Protein AF-A0A7S3ZD01-F1 (afdb_monomer_lite)

pLDDT: mean 94.27, std 5.78, range [64.19, 98.56]

Organism: NCBI:txid91324

Sequence (136 aa):
EYVTEWGASFELSASDAYFWQAQKTGCPLDEQSYAEETMRFAILPLDNATTEALVDAAETAEELLEGELRVVAPDFQAIEVGVGIILAFDKSVATSSFPFSVKTDGAYGIFTEHLPEEFEFDAHYLIDEGGNDIDP

Secondary structure (DSSP, 8-state):
--S-SEEEEEEE-SEEEEEEEEE-B-SSGGG-B-SSSEEEEEEEE-SSSSHHHHHHHHHHHHHHHHS-PEEE-TTTSPBPTT--EEEE--TTSSEEEEEEEE-SSEEEEEEESS-GGGG-SSS-SEE-TT--B---

Radius of gyration: 14.24 Å; chains: 1; bounding box: 32×26×40 Å

Foldseek 3Di:
DFLFPDKFKFFDAFDQWKKFKFFFDDPPPVPTDQPDQKKKKAKEFFPARDPVRLVVCRVQSRVQQVDDAAEDFAPDDAHDHSHIHMDGYDRVDRMGIHTYGDHHGHMMMMTMSDDRVSRDHPAHRIAGPVRDDTDD

Structure (mmCIF, N/CA/C/O backbone):
data_AF-A0A7S3ZD01-F1
#
_entry.id   AF-A0A7S3ZD01-F1
#
loop_
_atom_site.group_PDB
_atom_site.id
_atom_site.type_symbol
_atom_site.label_atom_id
_atom_site.label_alt_id
_atom_site.label_comp_id
_atom_site.label_asym_id
_atom_site.label_entity_id
_atom_site.label_seq_id
_atom_site.pdbx_PDB_ins_code
_atom_site.Cartn_x
_atom_site.Cartn_y
_atom_site.Cartn_z
_atom_site.occupancy
_atom_site.B_iso_or_equiv
_atom_site.auth_seq_id
_atom_site.auth_comp_id
_atom_site.auth_asym_id
_atom_site.auth_atom_id
_atom_site.pdbx_PDB_model_num
ATOM 1 N N . GLU A 1 1 ? 16.670 5.317 12.802 1.00 64.56 1 GLU A N 1
ATOM 2 C CA . GLU A 1 1 ? 16.423 5.676 11.395 1.00 64.56 1 GLU A CA 1
ATOM 3 C C . GLU A 1 1 ? 15.135 4.969 11.055 1.00 64.56 1 GLU A C 1
ATOM 5 O O . GLU A 1 1 ? 14.994 3.846 11.518 1.00 64.56 1 GLU A O 1
ATOM 10 N N . TYR A 1 2 ? 14.173 5.664 10.462 1.00 81.69 2 TYR A N 1
ATOM 11 C CA . TYR A 1 2 ? 12.877 5.057 10.165 1.00 81.69 2 TYR A CA 1
ATOM 12 C C . TYR A 1 2 ? 13.035 4.154 8.946 1.00 81.69 2 TYR A C 1
ATOM 14 O O . TYR A 1 2 ? 13.778 4.501 8.028 1.00 81.69 2 TYR A O 1
ATOM 22 N N . VAL A 1 3 ? 12.390 2.992 8.969 1.00 92.12 3 VAL A N 1
ATOM 23 C CA . VAL A 1 3 ? 12.278 2.110 7.809 1.00 92.12 3 VAL A CA 1
ATOM 24 C C . VAL A 1 3 ? 11.322 2.709 6.790 1.00 92.12 3 VAL A C 1
ATOM 26 O O . VAL A 1 3 ? 11.516 2.497 5.600 1.00 92.12 3 VAL A O 1
ATOM 29 N N . THR A 1 4 ? 10.302 3.443 7.239 1.00 95.69 4 THR A N 1
ATOM 30 C CA . THR A 1 4 ? 9.323 4.076 6.355 1.00 95.69 4 THR A CA 1
ATOM 31 C C . THR A 1 4 ? 9.685 5.523 6.046 1.00 95.69 4 THR A C 1
ATOM 33 O O . THR A 1 4 ? 10.068 6.299 6.926 1.00 95.69 4 THR A O 1
ATOM 36 N N . GLU A 1 5 ? 9.523 5.906 4.783 1.00 95.94 5 GLU A N 1
ATOM 37 C CA . GLU A 1 5 ? 9.586 7.304 4.346 1.00 95.94 5 GLU A CA 1
ATOM 38 C C . GLU A 1 5 ? 8.189 7.922 4.218 1.00 95.94 5 GLU A C 1
ATOM 40 O O . GLU A 1 5 ? 8.050 9.149 4.220 1.00 95.94 5 GLU A O 1
ATOM 45 N N . TRP A 1 6 ? 7.147 7.086 4.131 1.00 97.44 6 TRP A N 1
ATOM 46 C CA . TRP A 1 6 ? 5.785 7.529 3.872 1.00 97.44 6 TRP A CA 1
ATOM 47 C C . TRP A 1 6 ? 4.735 6.675 4.587 1.00 97.44 6 TRP A C 1
ATOM 49 O O . TRP A 1 6 ? 4.876 5.462 4.767 1.00 97.44 6 TRP A O 1
ATOM 59 N N . GLY A 1 7 ? 3.638 7.334 4.959 1.00 97.38 7 GLY A N 1
ATOM 60 C CA . GLY A 1 7 ? 2.416 6.677 5.388 1.00 97.38 7 GLY A CA 1
ATOM 61 C C . GLY A 1 7 ? 1.198 7.578 5.212 1.00 97.38 7 GLY A C 1
ATOM 62 O O . GLY A 1 7 ? 1.295 8.797 5.375 1.00 97.38 7 GLY A O 1
ATOM 63 N N . ALA A 1 8 ? 0.048 6.975 4.917 1.00 97.94 8 ALA A N 1
ATOM 64 C CA . ALA A 1 8 ? -1.234 7.672 4.838 1.00 97.94 8 ALA A CA 1
ATOM 65 C C . ALA A 1 8 ? -2.404 6.793 5.291 1.00 97.94 8 ALA A C 1
ATOM 67 O O . ALA A 1 8 ? -2.330 5.563 5.279 1.00 97.94 8 ALA A O 1
ATOM 68 N N . SER A 1 9 ? -3.484 7.444 5.719 1.00 98.06 9 SER A N 1
ATOM 69 C CA . SER A 1 9 ? -4.723 6.804 6.154 1.00 98.06 9 SER A CA 1
ATOM 70 C C . SER A 1 9 ? -5.765 6.849 5.044 1.00 98.06 9 SER A C 1
ATOM 72 O O . SER A 1 9 ? -5.995 7.917 4.497 1.00 98.06 9 SER A O 1
ATOM 74 N N . PHE A 1 10 ? -6.444 5.735 4.797 1.00 97.56 10 PHE A N 1
ATOM 75 C CA . PHE A 1 10 ? -7.486 5.589 3.784 1.00 97.56 10 PHE A CA 1
ATOM 76 C C . PHE A 1 10 ? -8.783 5.102 4.424 1.00 97.56 10 PHE A C 1
ATOM 78 O O . PHE A 1 10 ? -8.761 4.175 5.234 1.00 97.56 10 PHE A O 1
ATOM 85 N N . GLU A 1 11 ? -9.920 5.668 4.025 1.00 97.44 11 GLU A N 1
ATOM 86 C CA . GLU A 1 11 ? -11.241 5.107 4.333 1.00 97.44 11 GLU A CA 1
ATOM 87 C C . GLU A 1 11 ? -11.617 4.084 3.253 1.00 97.44 11 GLU A C 1
ATOM 89 O O . GLU A 1 11 ? -11.954 4.445 2.125 1.00 97.44 11 GLU A O 1
ATOM 94 N N . LEU A 1 12 ? -11.559 2.793 3.591 1.00 97.19 12 LEU A N 1
ATOM 95 C CA . LEU A 1 12 ? -11.787 1.695 2.651 1.00 97.19 12 LEU A CA 1
ATOM 96 C C . LEU A 1 12 ? -13.072 0.941 2.991 1.00 97.19 12 LEU A C 1
ATOM 98 O O . LEU A 1 12 ? -13.359 0.636 4.147 1.00 97.19 12 LEU A O 1
ATOM 102 N N . SER A 1 13 ? -13.835 0.581 1.960 1.00 96.50 13 SER A N 1
ATOM 103 C CA . SER A 1 13 ? -14.958 -0.355 2.097 1.00 96.50 13 SER A CA 1
ATOM 104 C C . SER A 1 13 ? -14.466 -1.802 2.028 1.00 96.50 13 SER A C 1
ATOM 106 O O . SER A 1 13 ? -13.445 -2.090 1.400 1.00 96.50 13 SER A O 1
ATOM 108 N N . ALA A 1 14 ? -15.202 -2.734 2.627 1.00 96.50 14 ALA A N 1
ATOM 109 C CA . ALA A 1 14 ? -14.927 -4.155 2.514 1.00 96.50 14 ALA A CA 1
ATOM 110 C C . ALA A 1 14 ? -14.963 -4.586 1.040 1.00 96.50 14 ALA A C 1
ATOM 112 O O . ALA A 1 14 ? -15.980 -4.459 0.357 1.00 96.50 14 ALA A O 1
ATOM 113 N N . SER A 1 15 ? -13.838 -5.099 0.555 1.00 94.62 15 SER A N 1
ATOM 114 C CA . SER A 1 15 ? -13.649 -5.552 -0.819 1.00 94.62 15 SER A CA 1
ATOM 115 C C . SER A 1 15 ? -12.520 -6.571 -0.864 1.00 94.62 15 SER A C 1
ATOM 117 O O . SER A 1 15 ? -11.559 -6.496 -0.096 1.00 94.62 15 SER A O 1
ATOM 119 N N . ASP A 1 16 ? -12.621 -7.525 -1.783 1.00 88.44 16 ASP A N 1
ATOM 120 C CA . ASP A 1 16 ? -11.558 -8.496 -2.024 1.00 88.44 16 ASP A CA 1
ATOM 121 C C . ASP A 1 16 ? -10.520 -8.015 -3.049 1.00 88.44 16 ASP A C 1
ATOM 123 O O . ASP A 1 16 ? -9.525 -8.709 -3.259 1.00 88.44 16 ASP A O 1
ATOM 127 N N . ALA A 1 17 ? -10.736 -6.846 -3.658 1.00 89.69 17 ALA A N 1
ATOM 128 C CA . ALA A 1 17 ? -10.020 -6.400 -4.845 1.00 89.69 17 ALA A CA 1
ATOM 129 C C . ALA A 1 17 ? -9.612 -4.920 -4.761 1.00 89.69 17 ALA A C 1
ATOM 131 O O . ALA A 1 17 ? -10.158 -4.069 -5.460 1.00 89.69 17 ALA A O 1
ATOM 132 N N . TYR A 1 18 ? -8.638 -4.626 -3.903 1.00 96.06 18 TYR A N 1
ATOM 133 C CA . TYR A 1 18 ? -7.804 -3.430 -4.031 1.00 96.06 18 TYR A CA 1
ATOM 134 C C . TYR A 1 18 ? -6.452 -3.810 -4.617 1.00 96.06 18 TYR A C 1
ATOM 136 O O . TYR A 1 18 ? -6.007 -4.951 -4.462 1.00 96.06 18 TYR A O 1
ATOM 144 N N . PHE A 1 19 ? -5.783 -2.856 -5.256 1.00 95.69 19 PHE A N 1
ATOM 145 C CA . PHE A 1 19 ? -4.465 -3.079 -5.833 1.00 95.69 19 PHE A CA 1
ATOM 146 C C . PHE A 1 19 ? -3.522 -1.953 -5.451 1.00 95.69 19 PHE A C 1
ATOM 148 O O . PHE A 1 19 ? -3.794 -0.789 -5.733 1.00 95.69 19 PHE A O 1
ATOM 155 N N . TRP A 1 20 ? -2.389 -2.328 -4.864 1.00 97.19 20 TRP A N 1
ATOM 156 C CA . TRP A 1 20 ? -1.234 -1.450 -4.790 1.00 97.19 20 TRP A CA 1
ATOM 157 C C . TRP A 1 20 ? -0.409 -1.599 -6.069 1.00 97.19 20 TRP A C 1
ATOM 159 O O . TRP A 1 20 ? -0.122 -2.724 -6.491 1.00 97.19 20 TRP A O 1
ATOM 169 N N . GLN A 1 21 ? -0.036 -0.495 -6.701 1.00 95.94 21 GLN A N 1
ATOM 170 C CA . GLN A 1 21 ? 0.694 -0.473 -7.959 1.00 95.94 21 GLN A CA 1
ATOM 171 C C . GLN A 1 21 ? 2.035 0.238 -7.815 1.00 95.94 21 GLN A C 1
ATOM 173 O O . GLN A 1 21 ? 2.187 1.195 -7.065 1.00 95.94 21 GLN A O 1
ATOM 178 N N . ALA A 1 22 ? 3.010 -0.247 -8.574 1.00 96.88 22 ALA A N 1
ATOM 179 C CA . ALA A 1 22 ? 4.253 0.456 -8.834 1.00 96.88 22 ALA A CA 1
ATOM 180 C C . ALA A 1 22 ? 4.492 0.446 -10.341 1.00 96.88 22 ALA A C 1
ATOM 182 O O . ALA A 1 22 ? 4.400 -0.609 -10.976 1.00 96.88 22 ALA A O 1
ATOM 183 N N . GLN A 1 23 ? 4.810 1.596 -10.918 1.00 96.25 23 GLN A N 1
ATOM 184 C CA . GLN A 1 23 ? 5.132 1.760 -12.328 1.00 96.25 23 GLN A CA 1
ATOM 185 C C . GLN A 1 23 ? 6.614 2.086 -12.500 1.00 96.25 23 GLN A C 1
ATOM 187 O O . GLN A 1 23 ? 7.254 2.707 -11.649 1.00 96.25 23 GLN A O 1
ATOM 192 N N . LYS A 1 24 ? 7.170 1.687 -13.643 1.00 96.94 24 LYS A N 1
ATOM 193 C CA . LYS A 1 24 ? 8.433 2.261 -14.093 1.00 96.94 24 LYS A CA 1
ATOM 194 C C . LYS A 1 24 ? 8.213 3.732 -14.424 1.00 96.94 24 LYS A C 1
ATOM 196 O O . LYS A 1 24 ? 7.276 4.070 -15.144 1.00 96.94 24 LYS A O 1
ATOM 201 N N . THR A 1 25 ? 9.112 4.584 -13.963 1.00 93.94 25 THR A N 1
ATOM 202 C CA . THR A 1 25 ? 9.085 6.023 -14.223 1.00 93.94 25 THR A CA 1
ATOM 203 C C . THR A 1 25 ? 10.257 6.417 -15.124 1.00 93.94 25 THR A C 1
ATOM 205 O O . THR A 1 25 ? 11.146 5.613 -15.416 1.00 93.94 25 THR A O 1
ATOM 208 N N . GLY A 1 26 ? 10.228 7.641 -15.657 1.00 90.50 26 GLY A N 1
ATOM 209 C CA . GLY A 1 26 ? 11.240 8.152 -16.587 1.00 90.50 26 GLY A CA 1
ATOM 210 C C . GLY A 1 26 ? 10.716 8.453 -17.994 1.00 90.50 26 GLY A C 1
ATOM 211 O O . GLY A 1 26 ? 9.610 8.074 -18.387 1.00 90.50 26 GLY A O 1
ATOM 212 N N . CYS A 1 27 ? 11.522 9.200 -18.749 1.00 83.81 27 CYS A N 1
ATOM 213 C CA . CYS A 1 27 ? 11.250 9.603 -20.125 1.00 83.81 27 CYS A CA 1
ATOM 214 C C . CYS A 1 27 ? 12.585 9.738 -20.875 1.00 83.81 27 CYS A C 1
ATOM 216 O O . CYS A 1 27 ? 13.475 10.417 -20.351 1.00 83.81 27 CYS A O 1
ATOM 218 N N . PRO A 1 28 ? 12.734 9.171 -22.088 1.00 90.38 28 PRO A N 1
ATOM 219 C CA . PRO A 1 28 ? 11.718 8.509 -22.925 1.00 90.38 28 PRO A CA 1
ATOM 220 C C . PRO A 1 28 ? 11.262 7.121 -22.418 1.00 90.38 28 PRO A C 1
ATOM 222 O O . PRO A 1 28 ? 11.858 6.563 -21.503 1.00 90.38 28 PRO A O 1
ATOM 225 N N . LEU A 1 29 ? 10.173 6.576 -22.991 1.00 85.50 29 LEU A N 1
ATOM 226 C CA . LEU A 1 29 ? 9.537 5.317 -22.541 1.00 85.50 29 LEU A CA 1
ATOM 227 C C . LEU A 1 29 ? 10.497 4.112 -22.521 1.00 85.50 29 LEU A C 1
ATOM 229 O O . LEU A 1 29 ? 10.359 3.223 -21.689 1.00 85.50 29 LEU A O 1
ATOM 233 N N . ASP A 1 30 ? 11.454 4.059 -23.445 1.00 88.12 30 ASP A N 1
ATOM 234 C CA . ASP A 1 30 ? 12.446 2.986 -23.557 1.00 88.12 30 ASP A CA 1
ATOM 235 C C . ASP A 1 30 ? 13.598 3.095 -22.546 1.00 88.12 30 ASP A C 1
ATOM 237 O O . ASP A 1 30 ? 14.391 2.162 -22.422 1.00 88.12 30 ASP A O 1
ATOM 241 N N . GLU A 1 31 ? 13.655 4.189 -21.786 1.00 91.25 31 GLU A N 1
ATOM 242 C CA . GLU A 1 31 ? 14.598 4.407 -20.685 1.00 91.25 31 GLU A CA 1
ATOM 243 C C . GLU A 1 31 ? 13.936 4.261 -19.304 1.00 91.25 31 GLU A C 1
ATOM 245 O O . GLU A 1 31 ? 14.585 4.482 -18.284 1.00 91.25 31 GLU A O 1
ATOM 250 N N . GLN A 1 32 ? 12.658 3.870 -19.250 1.00 94.38 32 GLN A N 1
ATOM 251 C CA . GLN A 1 32 ? 11.934 3.714 -17.992 1.00 94.38 32 GLN A CA 1
ATOM 252 C C . GLN A 1 32 ? 12.471 2.568 -17.130 1.00 94.38 32 GLN A C 1
ATOM 254 O O . GLN A 1 32 ? 12.697 1.444 -17.596 1.00 94.38 32 GLN A O 1
ATOM 259 N N . SER A 1 33 ? 12.570 2.828 -15.831 1.00 95.94 33 SER A N 1
ATOM 260 C CA . SER A 1 33 ? 12.917 1.844 -14.808 1.00 95.94 33 SER A CA 1
ATOM 261 C C . SER A 1 33 ? 12.118 2.097 -13.536 1.00 95.94 33 SER A C 1
ATOM 263 O O . SER A 1 33 ? 11.576 3.179 -13.339 1.00 95.94 33 SER A O 1
ATOM 265 N N . TYR A 1 34 ? 12.037 1.096 -12.663 1.00 94.88 34 TYR A N 1
ATOM 266 C CA . TYR A 1 34 ? 11.598 1.358 -11.296 1.00 94.88 34 TYR A CA 1
ATOM 267 C C . TYR A 1 34 ? 12.675 2.186 -10.582 1.00 94.88 34 TYR A C 1
ATOM 269 O O . TYR A 1 34 ? 13.861 1.978 -10.856 1.00 94.88 34 TYR A O 1
ATOM 277 N N . ALA A 1 35 ? 12.265 3.113 -9.711 1.00 91.56 35 ALA A N 1
ATOM 278 C CA . ALA A 1 35 ? 13.187 3.889 -8.879 1.00 91.56 35 ALA A CA 1
ATOM 279 C C . ALA A 1 35 ? 14.045 2.963 -7.999 1.00 91.56 35 ALA A C 1
ATOM 281 O O . ALA A 1 35 ? 15.264 3.096 -7.974 1.00 91.56 35 ALA A O 1
ATOM 282 N N . GLU A 1 36 ? 13.407 1.953 -7.405 1.00 95.31 36 GLU A N 1
ATOM 283 C CA . GLU A 1 36 ? 14.034 0.835 -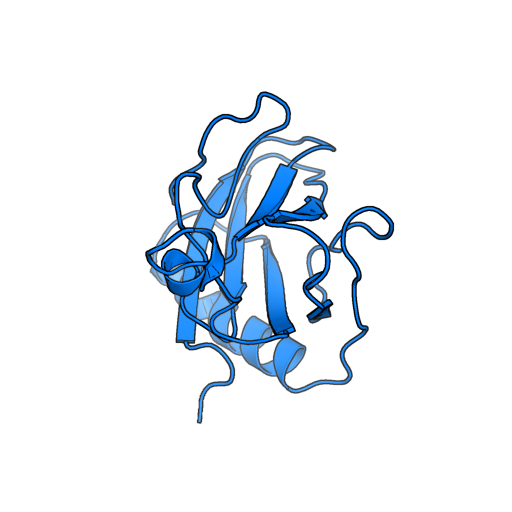6.697 1.00 95.31 36 GLU A CA 1
ATOM 284 C C . GLU A 1 36 ? 13.379 -0.497 -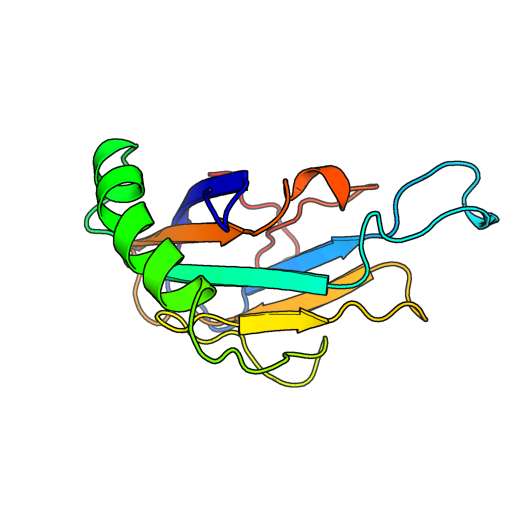7.087 1.00 95.31 36 GLU A C 1
ATOM 286 O O . GLU A 1 36 ? 12.290 -0.517 -7.653 1.00 95.31 36 GLU A O 1
ATOM 291 N N . GLU A 1 37 ? 14.036 -1.633 -6.834 1.00 94.88 37 GLU A N 1
ATOM 292 C CA . GLU A 1 37 ? 13.520 -2.954 -7.255 1.00 94.88 37 GLU A CA 1
ATOM 293 C C . GLU A 1 37 ? 12.513 -3.575 -6.274 1.00 94.88 37 GLU A C 1
ATOM 295 O O . GLU A 1 37 ? 11.793 -4.518 -6.623 1.00 94.88 37 GLU A O 1
ATOM 300 N N . THR A 1 38 ? 12.489 -3.078 -5.041 1.00 96.75 38 THR A N 1
ATOM 301 C CA . THR A 1 38 ? 11.658 -3.589 -3.953 1.00 96.75 38 THR A CA 1
ATOM 302 C C . THR A 1 38 ? 11.169 -2.456 -3.067 1.00 96.75 38 THR A C 1
ATOM 304 O O . THR A 1 38 ? 11.763 -1.387 -3.068 1.00 96.75 38 THR A O 1
ATOM 307 N N . MET A 1 39 ? 10.138 -2.715 -2.266 1.00 97.19 39 MET A N 1
ATOM 308 C CA . MET A 1 39 ? 9.660 -1.780 -1.248 1.00 97.19 39 MET A CA 1
ATOM 309 C C . MET A 1 39 ? 9.119 -2.547 -0.047 1.00 97.19 39 MET A C 1
ATOM 311 O O . MET A 1 39 ? 8.258 -3.420 -0.213 1.00 97.19 39 MET A O 1
ATOM 315 N N . ARG A 1 40 ? 9.589 -2.240 1.166 1.00 98.19 40 ARG A N 1
ATOM 316 C CA . ARG A 1 40 ? 8.909 -2.725 2.375 1.00 98.19 40 ARG A CA 1
ATOM 317 C C . ARG A 1 40 ? 7.551 -2.049 2.514 1.00 98.19 40 ARG A C 1
ATOM 319 O O . ARG A 1 40 ? 7.405 -0.862 2.228 1.00 98.19 40 ARG A O 1
ATOM 326 N N . PHE A 1 41 ? 6.559 -2.824 2.926 1.00 98.38 41 PHE A N 1
ATOM 327 C CA . PHE A 1 41 ? 5.162 -2.418 2.880 1.00 98.38 41 PHE A CA 1
ATOM 328 C C . PHE A 1 41 ? 4.361 -3.049 4.018 1.00 98.38 41 PHE A C 1
ATOM 330 O O . PHE A 1 41 ? 4.526 -4.237 4.311 1.00 98.38 41 PHE A O 1
ATOM 337 N N . ALA A 1 42 ? 3.477 -2.274 4.643 1.00 98.38 42 ALA A N 1
ATOM 338 C CA . ALA A 1 42 ? 2.510 -2.766 5.620 1.00 98.38 42 ALA A CA 1
ATOM 339 C C . ALA A 1 42 ? 1.169 -2.035 5.487 1.00 98.38 42 ALA A C 1
ATOM 341 O O . ALA A 1 42 ? 1.119 -0.848 5.172 1.00 98.38 42 ALA A O 1
ATOM 342 N N . ILE A 1 43 ? 0.084 -2.753 5.789 1.00 98.38 43 ILE A N 1
ATOM 343 C CA . ILE A 1 43 ? -1.264 -2.191 5.955 1.00 98.38 43 ILE A CA 1
ATOM 344 C C . ILE A 1 43 ? -1.721 -2.500 7.374 1.00 98.38 43 ILE A C 1
ATOM 346 O O . ILE A 1 43 ? -1.672 -3.660 7.785 1.00 98.38 43 ILE A O 1
ATOM 350 N N . LEU A 1 44 ? -2.208 -1.504 8.105 1.00 98.44 44 LEU A N 1
ATOM 351 C CA . LEU A 1 44 ? -2.744 -1.656 9.455 1.00 98.44 44 LEU A CA 1
ATOM 352 C C . LEU A 1 44 ? -4.171 -1.105 9.531 1.00 98.44 44 LEU A C 1
ATOM 354 O O . LEU A 1 44 ? -4.434 -0.051 8.960 1.00 98.44 44 LEU A O 1
ATOM 358 N N . PRO A 1 45 ? -5.106 -1.770 10.231 1.00 98.06 45 PRO A N 1
ATOM 359 C CA . PRO A 1 45 ? -6.378 -1.143 10.566 1.00 98.06 45 PRO A CA 1
ATOM 360 C C . PRO A 1 45 ? -6.139 0.021 11.537 1.00 98.06 45 PRO A C 1
ATOM 362 O O . PRO A 1 45 ? -5.287 -0.072 12.420 1.00 98.06 45 PRO A O 1
ATOM 365 N N . LEU A 1 46 ? -6.914 1.092 11.390 1.00 98.19 46 LEU A N 1
ATOM 366 C CA . LEU A 1 46 ? -6.894 2.262 12.264 1.00 98.19 46 LEU A CA 1
ATOM 367 C C . LEU A 1 46 ? -8.246 2.429 12.960 1.00 98.19 46 LEU A C 1
ATOM 369 O O . LEU A 1 46 ? -9.285 2.005 12.454 1.00 98.19 46 LEU A O 1
ATOM 373 N N . ASP A 1 47 ? -8.242 3.127 14.096 1.00 95.06 47 ASP A N 1
ATOM 374 C CA . ASP A 1 47 ? -9.480 3.497 14.789 1.00 95.06 47 ASP A CA 1
ATOM 375 C C . ASP A 1 47 ? -10.316 4.517 13.986 1.00 95.06 47 ASP A C 1
ATOM 377 O O . ASP A 1 47 ? -11.541 4.558 14.111 1.00 95.06 47 ASP A O 1
ATOM 381 N N . ASN A 1 48 ? -9.659 5.373 13.195 1.00 95.75 48 ASN A N 1
ATOM 382 C CA . ASN A 1 48 ? -10.247 6.359 12.280 1.00 95.75 48 ASN A CA 1
ATOM 383 C C . ASN A 1 48 ? -9.170 6.895 11.311 1.00 95.75 48 ASN A C 1
ATOM 385 O O . ASN A 1 48 ? -7.980 6.721 11.564 1.00 95.75 48 ASN A O 1
ATOM 389 N N . ALA A 1 49 ? -9.565 7.577 10.230 1.00 94.81 49 ALA A N 1
ATOM 390 C CA . ALA A 1 49 ? -8.635 8.132 9.239 1.00 94.81 49 ALA A CA 1
ATOM 391 C C . ALA A 1 49 ? -8.034 9.501 9.630 1.00 94.81 49 ALA A C 1
ATOM 393 O O . ALA A 1 49 ? -7.916 10.405 8.805 1.00 94.81 49 ALA A O 1
ATOM 394 N N . THR A 1 50 ? -7.695 9.711 10.907 1.00 96.25 50 THR A N 1
ATOM 395 C CA . THR A 1 50 ? -6.993 10.937 11.328 1.00 96.25 50 THR A CA 1
ATOM 396 C C . THR A 1 50 ? -5.481 10.750 11.306 1.00 96.25 50 THR A C 1
ATOM 398 O O . THR A 1 50 ? -4.960 9.652 11.494 1.00 96.25 50 THR A O 1
ATOM 401 N N . THR A 1 51 ? -4.754 11.863 11.175 1.00 95.00 51 THR A N 1
ATOM 402 C CA . THR A 1 51 ? -3.291 11.874 11.299 1.00 95.00 51 THR A CA 1
ATOM 403 C C . THR A 1 51 ? -2.812 11.356 12.658 1.00 95.00 51 THR A C 1
ATOM 405 O O . THR A 1 51 ? -1.754 10.748 12.721 1.00 95.00 51 THR A O 1
ATOM 408 N N . GLU A 1 52 ? -3.568 11.570 13.740 1.00 97.00 52 GLU A N 1
ATOM 409 C CA . GLU A 1 52 ? -3.211 11.064 15.075 1.00 97.00 52 GLU A CA 1
ATOM 410 C C . GLU A 1 52 ? -3.228 9.531 15.103 1.00 97.00 52 GLU A C 1
ATOM 412 O O . GLU A 1 52 ? -2.223 8.924 15.458 1.00 97.00 52 GLU A O 1
ATOM 417 N N . ALA A 1 53 ? -4.306 8.908 14.613 1.00 97.75 53 ALA A N 1
ATOM 418 C CA . ALA A 1 53 ? -4.401 7.450 14.527 1.00 97.75 53 ALA A CA 1
ATOM 419 C C . ALA A 1 53 ? -3.319 6.842 13.614 1.00 97.75 53 ALA A C 1
ATOM 421 O O . ALA A 1 53 ? -2.775 5.781 13.917 1.00 97.75 53 ALA A O 1
ATOM 422 N N . LEU A 1 54 ? -2.977 7.522 12.514 1.00 98.06 54 LEU A N 1
ATOM 423 C CA . LEU A 1 54 ? -1.888 7.107 11.627 1.00 98.06 54 LEU A CA 1
ATOM 424 C C . LEU A 1 54 ? -0.521 7.163 12.329 1.00 98.06 54 LEU A C 1
ATOM 426 O O . LEU A 1 54 ? 0.268 6.229 12.207 1.00 98.06 54 LEU A O 1
ATOM 430 N N . VAL A 1 55 ? -0.243 8.242 13.069 1.00 96.44 55 VAL A N 1
ATOM 431 C CA . VAL A 1 55 ? 1.009 8.410 13.825 1.00 96.44 55 VAL A CA 1
ATOM 432 C C . VAL A 1 55 ? 1.124 7.367 14.934 1.00 96.44 55 VAL A C 1
ATOM 434 O O . VAL A 1 55 ? 2.197 6.792 15.102 1.00 96.44 55 VAL A O 1
ATOM 437 N N . ASP A 1 56 ? 0.034 7.073 15.643 1.00 96.94 56 ASP A N 1
ATOM 438 C CA . ASP A 1 56 ? 0.011 6.034 16.678 1.00 96.94 56 ASP A CA 1
ATOM 439 C C . ASP A 1 56 ? 0.300 4.639 16.093 1.00 96.94 56 ASP A C 1
ATOM 441 O O . ASP A 1 56 ? 0.994 3.829 16.707 1.00 96.94 56 ASP A O 1
ATOM 445 N N . ALA A 1 57 ? -0.184 4.361 14.878 1.00 98.00 57 ALA A N 1
ATOM 446 C CA . ALA A 1 57 ? 0.076 3.102 14.182 1.00 98.00 57 ALA A CA 1
ATOM 447 C C . ALA A 1 57 ? 1.496 3.001 13.591 1.00 98.00 57 ALA A C 1
ATOM 449 O O . ALA A 1 57 ? 1.968 1.888 13.342 1.00 98.00 57 ALA A O 1
ATOM 450 N N . ALA A 1 58 ? 2.194 4.124 13.390 1.00 97.25 58 ALA A N 1
ATOM 451 C CA . ALA A 1 58 ? 3.502 4.149 12.736 1.00 97.25 58 ALA A CA 1
ATOM 452 C C . ALA A 1 58 ? 4.562 3.337 13.497 1.00 97.25 58 ALA A C 1
ATOM 454 O O . ALA A 1 58 ? 5.327 2.615 12.870 1.00 97.25 58 ALA A O 1
ATOM 455 N N . GLU A 1 59 ? 4.579 3.369 14.836 1.00 96.50 59 GLU A N 1
ATOM 456 C CA . GLU A 1 59 ? 5.529 2.562 15.626 1.00 96.50 59 GLU A CA 1
ATOM 457 C C . GLU A 1 59 ? 5.313 1.056 15.401 1.00 96.50 59 GLU A C 1
ATOM 459 O O . GLU A 1 59 ? 6.269 0.310 15.211 1.00 96.50 59 GLU A O 1
ATOM 464 N N . THR A 1 60 ? 4.054 0.611 15.324 1.00 97.75 60 THR A N 1
ATOM 465 C CA . THR A 1 60 ? 3.736 -0.792 15.006 1.00 97.75 60 THR A CA 1
ATOM 466 C C . THR A 1 60 ? 4.148 -1.148 13.577 1.00 97.75 60 THR A C 1
ATOM 468 O O . THR A 1 60 ? 4.644 -2.248 13.335 1.00 97.75 60 THR A O 1
ATOM 471 N N . ALA A 1 61 ? 3.953 -0.236 12.620 1.00 98.06 61 ALA A N 1
ATOM 472 C CA . ALA A 1 61 ? 4.390 -0.446 11.244 1.00 98.06 61 ALA A CA 1
ATOM 473 C C . ALA A 1 61 ? 5.918 -0.587 11.156 1.00 98.06 61 ALA A C 1
ATOM 475 O O . ALA A 1 61 ? 6.400 -1.516 10.517 1.00 98.06 61 ALA A O 1
ATOM 476 N N . GLU A 1 62 ? 6.674 0.266 11.847 1.00 97.81 62 GLU A N 1
ATOM 477 C CA . GLU A 1 62 ? 8.137 0.189 11.923 1.00 97.81 62 GLU A CA 1
ATOM 478 C C . GLU A 1 62 ? 8.606 -1.159 12.485 1.00 97.81 62 GLU A C 1
ATOM 480 O O . GLU A 1 62 ? 9.399 -1.847 11.845 1.00 97.81 62 GLU A O 1
ATOM 485 N N . GLU A 1 63 ? 8.052 -1.605 13.617 1.00 97.31 63 GLU A N 1
ATOM 486 C CA . GLU A 1 63 ? 8.396 -2.908 14.202 1.00 97.31 63 GLU A CA 1
ATOM 487 C C . GLU A 1 63 ? 8.123 -4.075 13.238 1.00 97.31 63 GLU A C 1
ATOM 489 O O . GLU A 1 63 ? 8.931 -5.003 13.124 1.00 97.31 63 GLU A O 1
ATOM 494 N N . LEU A 1 64 ? 6.997 -4.032 12.514 1.00 97.81 64 LEU A N 1
ATOM 495 C CA . LEU A 1 64 ? 6.673 -5.034 11.499 1.00 97.81 64 LEU A CA 1
ATOM 496 C C . LEU A 1 64 ? 7.668 -5.012 10.337 1.00 97.81 64 LEU A C 1
ATOM 498 O O . LEU A 1 64 ? 8.037 -6.078 9.849 1.00 97.81 64 LEU A O 1
ATOM 502 N N . LEU A 1 65 ? 8.086 -3.824 9.895 1.00 97.75 65 LEU A N 1
ATOM 503 C CA . LEU A 1 65 ? 8.945 -3.625 8.727 1.00 97.75 65 LEU A CA 1
ATOM 504 C C . LEU A 1 65 ? 10.440 -3.793 9.034 1.00 97.75 65 LEU A C 1
ATOM 506 O O . LEU A 1 65 ? 11.224 -4.017 8.113 1.00 97.75 65 LEU A O 1
ATOM 510 N N . GLU A 1 66 ? 10.853 -3.745 10.300 1.00 96.62 66 GLU A N 1
ATOM 511 C CA . GLU A 1 66 ? 12.192 -4.141 10.762 1.00 96.62 66 GLU A CA 1
ATOM 512 C C . GLU A 1 66 ? 12.339 -5.659 10.957 1.00 96.62 66 GLU A C 1
ATOM 514 O O . GLU A 1 66 ? 13.460 -6.177 11.015 1.00 96.62 66 GLU A O 1
ATOM 519 N N . GLY A 1 67 ? 11.215 -6.371 11.073 1.00 93.75 67 GLY A N 1
ATOM 520 C CA . GLY A 1 67 ? 11.158 -7.803 11.342 1.00 93.75 67 GLY A CA 1
ATOM 521 C C . GLY A 1 67 ? 11.571 -8.707 10.174 1.00 93.75 67 GLY A C 1
ATOM 522 O O . GLY A 1 67 ? 12.167 -8.300 9.177 1.00 93.75 67 GLY A O 1
ATOM 523 N N . GLU A 1 68 ? 11.251 -9.997 10.303 1.00 94.81 68 GLU A N 1
ATOM 524 C CA . GLU A 1 68 ? 11.421 -10.959 9.211 1.00 94.81 68 GLU A CA 1
ATOM 525 C C . GLU A 1 68 ? 10.293 -10.785 8.187 1.00 94.81 68 GLU A C 1
ATOM 527 O O . GLU A 1 68 ? 9.129 -11.066 8.475 1.00 94.81 68 GLU A O 1
ATOM 532 N N . LEU A 1 69 ? 10.646 -10.337 6.982 1.00 96.56 69 LEU A N 1
ATOM 533 C CA . LEU A 1 69 ? 9.683 -10.011 5.933 1.00 96.56 69 LEU A CA 1
ATOM 534 C C . LEU A 1 69 ? 9.596 -11.123 4.891 1.00 96.56 69 LEU A C 1
ATOM 536 O O . LEU A 1 69 ? 10.611 -11.584 4.359 1.00 96.56 69 LEU A O 1
ATOM 540 N N . ARG A 1 70 ? 8.369 -11.502 4.521 1.00 93.69 70 ARG A N 1
ATOM 541 C CA . ARG A 1 70 ? 8.154 -12.320 3.321 1.00 93.69 70 ARG A CA 1
ATOM 542 C C . ARG A 1 70 ? 8.215 -11.451 2.069 1.00 93.69 70 ARG A C 1
ATOM 544 O O . ARG A 1 70 ? 7.726 -10.323 2.058 1.00 93.69 70 ARG A O 1
ATOM 551 N N . VAL A 1 71 ? 8.745 -12.019 0.992 1.00 95.00 71 VAL A N 1
ATOM 552 C CA . VAL A 1 71 ? 8.704 -11.397 -0.333 1.00 95.00 71 VAL A CA 1
ATOM 553 C C . VAL A 1 71 ? 7.381 -11.729 -1.018 1.00 95.00 71 VAL A C 1
ATOM 555 O O . VAL A 1 71 ? 6.973 -12.891 -1.066 1.00 95.00 71 VAL A O 1
ATOM 558 N N . VAL A 1 72 ? 6.738 -10.707 -1.569 1.00 94.69 72 VAL A N 1
ATOM 559 C CA . VAL A 1 72 ? 5.497 -10.784 -2.338 1.00 94.69 72 VAL A CA 1
ATOM 560 C C . VAL A 1 72 ? 5.809 -10.399 -3.770 1.00 94.69 72 VAL A C 1
ATOM 562 O O . VAL A 1 72 ? 6.335 -9.321 -4.030 1.00 94.69 72 VAL A O 1
ATOM 565 N N . ALA A 1 73 ? 5.506 -11.301 -4.697 1.00 92.25 73 ALA A N 1
ATOM 566 C CA . ALA A 1 73 ? 5.582 -11.031 -6.125 1.00 92.25 73 ALA A CA 1
ATOM 567 C C . ALA A 1 73 ? 4.225 -10.513 -6.635 1.00 92.25 73 ALA A C 1
ATOM 569 O O . ALA A 1 73 ? 3.191 -10.897 -6.069 1.00 92.25 73 ALA A O 1
ATOM 570 N N . PRO A 1 74 ? 4.209 -9.700 -7.705 1.00 85.50 74 PRO A N 1
ATOM 571 C CA . PRO A 1 74 ? 2.973 -9.269 -8.342 1.00 85.50 74 PRO A CA 1
ATOM 572 C C . PRO A 1 74 ? 2.153 -10.480 -8.810 1.00 85.50 74 PRO A C 1
ATOM 574 O O . PRO A 1 74 ? 2.705 -11.513 -9.190 1.00 85.50 74 PRO A O 1
ATOM 577 N N . ASP A 1 75 ? 0.829 -10.357 -8.737 1.00 69.69 75 ASP A N 1
ATOM 578 C CA . ASP A 1 75 ? -0.172 -11.280 -9.302 1.00 69.69 75 ASP A CA 1
ATOM 579 C C . ASP A 1 75 ? -0.300 -12.712 -8.724 1.00 69.69 75 ASP A C 1
ATOM 581 O O . ASP A 1 75 ? -1.030 -13.529 -9.292 1.00 69.69 75 ASP A O 1
ATOM 585 N N . PHE A 1 76 ? 0.315 -13.048 -7.576 1.00 64.19 76 PHE A N 1
ATOM 586 C CA . PHE A 1 76 ? 0.215 -14.421 -7.023 1.00 64.19 76 PHE A CA 1
ATOM 587 C C . PHE A 1 76 ? -0.022 -14.558 -5.516 1.00 64.19 76 PHE A C 1
ATOM 589 O O . PHE A 1 76 ? -0.446 -15.627 -5.068 1.00 64.19 76 PHE A O 1
ATOM 596 N N . GLN A 1 77 ? 0.230 -13.524 -4.715 1.00 69.88 77 GLN A N 1
ATOM 597 C CA . GLN A 1 77 ? -0.036 -13.555 -3.277 1.00 69.88 77 GLN A CA 1
ATOM 598 C C . GLN A 1 77 ? -0.636 -12.227 -2.849 1.00 69.88 77 GLN A C 1
ATOM 600 O O . GLN A 1 77 ? -0.022 -11.184 -3.055 1.00 69.88 77 GLN A O 1
ATOM 605 N N . ALA A 1 78 ? -1.819 -12.279 -2.240 1.00 81.06 78 ALA A N 1
ATOM 606 C CA . ALA A 1 78 ? -2.423 -11.080 -1.692 1.00 81.06 78 ALA A CA 1
ATOM 607 C C . ALA A 1 78 ? -1.539 -10.509 -0.573 1.00 81.06 78 ALA A C 1
ATOM 609 O O . ALA A 1 78 ? -0.918 -11.261 0.195 1.00 81.06 78 ALA A O 1
ATOM 610 N N . ILE A 1 79 ? -1.476 -9.185 -0.478 1.00 93.62 79 ILE A N 1
ATOM 611 C CA . ILE A 1 79 ? -0.941 -8.523 0.710 1.00 93.62 79 ILE A CA 1
ATOM 612 C C . ILE A 1 79 ? -1.873 -8.858 1.878 1.00 93.62 79 ILE A C 1
ATOM 614 O O . ILE A 1 79 ? -3.098 -8.867 1.737 1.00 93.62 79 ILE A O 1
ATOM 618 N N . GLU A 1 80 ? -1.284 -9.169 3.028 1.00 92.50 80 GLU A N 1
ATOM 619 C CA . GLU A 1 80 ? -2.026 -9.469 4.249 1.00 92.50 80 GLU A CA 1
ATOM 620 C C . GLU A 1 80 ? -1.978 -8.252 5.172 1.00 92.50 80 GLU A C 1
ATOM 622 O O . GLU A 1 80 ? -0.900 -7.757 5.499 1.00 92.50 80 GLU A O 1
ATOM 627 N N . VAL A 1 81 ? -3.149 -7.771 5.594 1.00 95.69 81 VAL A N 1
ATOM 628 C CA . VAL A 1 81 ? -3.262 -6.694 6.587 1.00 95.69 81 VAL A CA 1
ATOM 629 C C . VAL A 1 81 ? -2.673 -7.167 7.920 1.00 95.69 81 VAL A C 1
ATOM 631 O O . VAL A 1 81 ? -2.941 -8.285 8.358 1.00 95.69 81 VAL A O 1
ATOM 634 N N . GLY A 1 82 ? -1.897 -6.310 8.583 1.00 96.62 82 GLY A N 1
ATOM 635 C CA . GLY A 1 82 ? -1.234 -6.611 9.853 1.00 96.62 82 GLY A CA 1
ATOM 636 C C . GLY A 1 82 ? 0.139 -7.267 9.718 1.00 96.62 82 GLY A C 1
ATOM 637 O O . GLY A 1 82 ? 0.709 -7.667 10.731 1.00 96.62 82 GLY A O 1
ATOM 638 N N . VAL A 1 83 ? 0.666 -7.410 8.499 1.00 96.19 83 VAL A N 1
ATOM 639 C CA . VAL A 1 83 ? 1.929 -8.110 8.233 1.00 96.19 83 VAL A CA 1
ATOM 640 C C . VAL A 1 83 ? 2.884 -7.201 7.463 1.00 96.19 83 VAL A C 1
ATOM 642 O O . VAL A 1 83 ? 2.517 -6.648 6.429 1.00 96.19 83 VAL A O 1
ATOM 645 N N . GLY A 1 84 ? 4.125 -7.087 7.946 1.00 97.50 84 GLY A N 1
ATOM 646 C CA . GLY A 1 84 ? 5.218 -6.460 7.205 1.00 97.50 84 GLY A CA 1
ATOM 647 C C . GLY A 1 84 ? 5.714 -7.371 6.082 1.00 97.50 84 GLY A C 1
ATOM 648 O O . GLY A 1 84 ? 5.958 -8.564 6.287 1.00 97.50 84 GLY A O 1
ATOM 649 N N . ILE A 1 85 ? 5.863 -6.821 4.881 1.00 97.50 85 ILE A N 1
ATOM 650 C CA . ILE A 1 85 ? 6.279 -7.565 3.688 1.00 97.50 85 ILE A CA 1
ATOM 651 C C . ILE A 1 85 ? 7.278 -6.772 2.843 1.00 97.50 85 ILE A C 1
ATOM 653 O O . ILE A 1 85 ? 7.450 -5.573 3.035 1.00 97.50 85 ILE A O 1
ATOM 657 N N . ILE A 1 86 ? 7.904 -7.443 1.875 1.00 97.56 86 ILE A N 1
ATOM 658 C CA . ILE A 1 86 ? 8.644 -6.811 0.777 1.00 97.56 86 ILE A CA 1
ATOM 659 C C . ILE A 1 86 ? 7.854 -7.024 -0.511 1.00 97.56 86 ILE A C 1
ATOM 661 O O . ILE A 1 86 ? 7.673 -8.165 -0.939 1.00 97.56 86 ILE A O 1
ATOM 665 N N . LEU A 1 87 ? 7.422 -5.945 -1.154 1.00 97.50 87 LEU A N 1
ATOM 666 C CA . LEU A 1 87 ? 6.937 -5.975 -2.529 1.00 97.50 87 LEU A CA 1
ATOM 667 C C . LEU A 1 87 ? 8.147 -6.085 -3.456 1.00 97.50 87 LEU A C 1
ATOM 669 O O . LEU A 1 87 ? 9.031 -5.236 -3.411 1.00 97.50 87 LEU A O 1
ATOM 673 N N . ALA A 1 88 ? 8.215 -7.135 -4.272 1.00 96.62 88 ALA A N 1
ATOM 674 C CA . ALA A 1 88 ? 9.257 -7.298 -5.281 1.00 96.62 88 ALA A CA 1
ATOM 675 C C . ALA A 1 88 ? 8.691 -6.971 -6.660 1.00 96.62 88 ALA A C 1
ATOM 677 O O . ALA A 1 88 ? 7.851 -7.714 -7.168 1.00 96.62 88 ALA A O 1
ATOM 678 N N . PHE A 1 89 ? 9.140 -5.874 -7.269 1.00 96.38 89 PHE A N 1
ATOM 679 C CA . PHE A 1 89 ? 8.600 -5.431 -8.551 1.00 96.38 89 PHE A CA 1
ATOM 680 C C . PHE A 1 89 ? 9.057 -6.330 -9.704 1.00 96.38 89 PHE A C 1
ATOM 682 O O . PHE A 1 89 ? 10.210 -6.765 -9.786 1.00 96.38 89 PHE A O 1
ATOM 689 N N . ASP A 1 90 ? 8.151 -6.586 -10.646 1.00 95.12 90 ASP A N 1
ATOM 690 C CA . ASP A 1 90 ? 8.462 -7.295 -11.878 1.00 95.12 90 ASP A CA 1
ATOM 691 C C . ASP A 1 90 ? 9.039 -6.324 -12.917 1.00 95.12 90 ASP A C 1
ATOM 693 O O . ASP A 1 90 ? 8.349 -5.566 -13.603 1.00 95.12 90 ASP A O 1
ATOM 697 N N . LYS A 1 91 ? 10.363 -6.389 -13.060 1.00 93.81 91 LYS A N 1
ATOM 698 C CA . LYS A 1 91 ? 11.143 -5.587 -14.012 1.00 93.81 91 LYS A CA 1
ATOM 699 C C . LYS A 1 91 ? 10.839 -5.910 -15.477 1.00 93.81 91 LYS A C 1
ATOM 701 O O . LYS A 1 91 ? 11.258 -5.150 -16.354 1.00 93.81 91 LYS A O 1
ATOM 706 N N . SER A 1 92 ? 10.143 -7.007 -15.770 1.00 93.50 92 SER A N 1
ATOM 707 C CA . SER A 1 92 ? 9.754 -7.379 -17.133 1.00 93.50 92 SER A CA 1
ATOM 708 C C . SER A 1 92 ? 8.504 -6.643 -17.630 1.00 93.50 92 SER A C 1
ATOM 710 O O . SER A 1 92 ? 8.318 -6.530 -18.842 1.00 93.50 92 SER A O 1
ATOM 712 N N . VAL A 1 93 ? 7.707 -6.069 -16.724 1.00 93.50 93 VAL A N 1
ATOM 713 C CA . VAL A 1 93 ? 6.484 -5.313 -17.034 1.00 93.50 93 VAL A CA 1
ATOM 714 C C . VAL A 1 93 ? 6.642 -3.828 -16.699 1.00 93.50 93 VAL A C 1
ATOM 716 O O . VAL A 1 93 ? 7.577 -3.427 -16.005 1.00 93.50 93 VAL A O 1
ATOM 719 N N . ALA A 1 94 ? 5.763 -2.989 -17.253 1.00 94.56 94 ALA A N 1
ATOM 720 C CA . ALA A 1 94 ? 5.746 -1.550 -16.973 1.00 94.56 94 ALA A CA 1
ATOM 721 C C . ALA A 1 94 ? 5.122 -1.221 -15.608 1.00 94.56 94 ALA A C 1
ATOM 723 O O . ALA A 1 94 ? 5.497 -0.227 -14.997 1.00 94.56 94 ALA A O 1
ATOM 724 N N . THR A 1 95 ? 4.210 -2.072 -15.133 1.00 95.25 95 THR A N 1
ATOM 725 C CA . THR A 1 95 ? 3.486 -1.897 -13.874 1.00 95.25 95 THR A CA 1
ATOM 726 C C . THR A 1 95 ? 3.420 -3.227 -13.142 1.00 95.25 95 THR A C 1
ATOM 728 O O . THR A 1 95 ? 2.988 -4.224 -13.718 1.00 95.25 95 THR A O 1
ATOM 731 N N . SER A 1 96 ? 3.842 -3.236 -11.882 1.00 96.00 96 SER A N 1
ATOM 732 C CA . SER A 1 96 ? 3.633 -4.342 -10.948 1.00 96.00 96 SER A CA 1
ATOM 733 C C . SER A 1 96 ? 2.381 -4.062 -10.133 1.00 96.00 96 SER A C 1
ATOM 735 O O . SER A 1 96 ? 2.242 -2.962 -9.603 1.00 96.00 96 SER A O 1
ATOM 737 N N . SER A 1 97 ? 1.491 -5.047 -10.017 1.00 95.25 97 SER A N 1
ATOM 738 C CA . SER A 1 97 ? 0.253 -4.923 -9.251 1.00 95.25 97 SER A CA 1
ATOM 739 C C . SER A 1 97 ? 0.197 -5.957 -8.130 1.00 95.25 97 SER A C 1
ATOM 741 O O . SER A 1 97 ? 0.495 -7.137 -8.323 1.00 95.25 97 SER A O 1
ATOM 743 N N . PHE A 1 98 ? -0.166 -5.498 -6.937 1.00 96.12 98 PHE A N 1
ATOM 744 C CA . PHE A 1 98 ? -0.211 -6.301 -5.726 1.00 96.12 98 PHE A CA 1
ATOM 745 C C . PHE A 1 98 ? -1.627 -6.258 -5.150 1.00 96.12 98 PHE A C 1
ATOM 747 O O . PHE A 1 98 ? -2.021 -5.246 -4.563 1.00 96.12 98 PHE A O 1
ATOM 754 N N . PRO A 1 99 ? -2.417 -7.330 -5.330 1.00 95.19 99 PRO A N 1
ATOM 755 C CA . PRO A 1 99 ? -3.785 -7.355 -4.846 1.00 95.19 99 PRO A CA 1
ATOM 756 C C . PRO A 1 99 ? -3.826 -7.457 -3.322 1.00 95.19 99 PRO A C 1
ATOM 758 O O . PRO A 1 99 ? -2.991 -8.122 -2.703 1.00 95.19 99 PRO A O 1
ATOM 761 N N . PHE A 1 100 ? -4.845 -6.869 -2.711 1.00 95.44 100 PHE A N 1
ATOM 762 C CA . PHE A 1 100 ? -5.157 -7.071 -1.304 1.00 95.44 100 PHE A CA 1
ATOM 763 C C . PHE A 1 100 ? -6.652 -6.958 -1.040 1.00 95.44 100 PHE A C 1
ATOM 765 O O . PHE A 1 100 ? -7.417 -6.410 -1.833 1.00 95.44 100 PHE A O 1
ATOM 772 N N . SER A 1 101 ? -7.068 -7.519 0.090 1.00 94.94 101 SER A N 1
ATOM 773 C CA . SER A 1 101 ? -8.466 -7.543 0.497 1.00 94.94 101 SER A CA 1
ATOM 774 C C . SER A 1 101 ? -8.635 -6.869 1.847 1.00 94.94 101 SER A C 1
A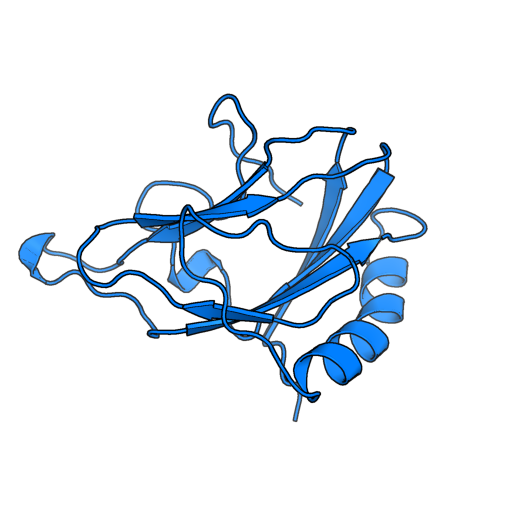TOM 776 O O . SER A 1 101 ? -7.877 -7.119 2.784 1.00 94.94 101 SER A O 1
ATOM 778 N N . VAL A 1 102 ? -9.705 -6.100 1.970 1.00 94.50 102 VAL A N 1
ATOM 779 C CA . VAL A 1 102 ? -10.175 -5.499 3.211 1.00 94.50 102 VAL A CA 1
ATOM 780 C C . VAL A 1 102 ? -11.476 -6.193 3.598 1.00 94.50 102 VAL A C 1
ATOM 782 O O . VAL A 1 102 ? -12.418 -6.251 2.814 1.00 94.50 102 VAL A O 1
ATOM 785 N N . LYS A 1 103 ? -11.543 -6.764 4.803 1.00 95.06 103 LYS A N 1
ATOM 786 C CA . LYS A 1 103 ? -12.698 -7.587 5.220 1.00 95.06 103 LYS A CA 1
ATOM 787 C C . LYS A 1 103 ? -13.816 -6.795 5.890 1.00 95.06 103 LYS A C 1
ATOM 789 O O . LYS A 1 103 ? -14.932 -7.301 5.990 1.00 95.06 103 LYS A O 1
ATOM 794 N N . THR A 1 104 ? -13.523 -5.586 6.350 1.00 95.75 104 THR A N 1
ATOM 795 C CA . THR A 1 104 ? -14.465 -4.712 7.052 1.00 95.75 104 THR A CA 1
ATOM 796 C C . THR A 1 104 ? -14.261 -3.275 6.613 1.00 95.75 104 THR A C 1
ATOM 798 O O . THR A 1 104 ? -13.117 -2.840 6.501 1.00 95.75 104 THR A O 1
ATOM 801 N N . ASP A 1 105 ? -15.354 -2.543 6.420 1.00 97.75 105 ASP A N 1
ATOM 802 C CA . ASP A 1 105 ? -15.310 -1.098 6.201 1.00 97.75 105 ASP A CA 1
ATOM 803 C C . ASP A 1 105 ? -14.556 -0.414 7.351 1.00 97.75 105 ASP A C 1
ATOM 805 O O . ASP A 1 105 ? -14.737 -0.785 8.517 1.00 97.75 105 ASP A O 1
ATOM 809 N N . GLY A 1 106 ? -13.736 0.585 7.035 1.00 97.62 106 GLY A N 1
ATOM 810 C CA . GLY A 1 106 ? -13.073 1.416 8.034 1.00 97.62 106 GLY A CA 1
ATOM 811 C C . GLY A 1 106 ? -11.786 2.061 7.540 1.00 97.62 106 GLY A C 1
ATOM 812 O O . GLY A 1 106 ? -11.440 1.988 6.360 1.00 97.62 106 GLY A O 1
ATOM 813 N N . ALA A 1 107 ? -11.070 2.660 8.486 1.00 98.31 107 ALA A N 1
ATOM 814 C CA . ALA A 1 107 ? -9.808 3.325 8.231 1.00 98.31 107 ALA A CA 1
ATOM 815 C C . ALA A 1 107 ? -8.637 2.332 8.229 1.00 98.31 107 ALA A C 1
ATOM 817 O O . ALA A 1 107 ? -8.533 1.474 9.108 1.00 98.31 107 ALA A O 1
ATOM 818 N N . TYR A 1 108 ? -7.732 2.483 7.267 1.00 98.56 108 TYR A N 1
ATOM 819 C CA . TYR A 1 108 ? -6.513 1.687 7.141 1.00 98.56 108 TYR A CA 1
ATOM 820 C C . TYR A 1 108 ? -5.313 2.595 6.892 1.00 98.56 108 TYR A C 1
ATOM 822 O O . TYR A 1 108 ? -5.367 3.477 6.043 1.00 98.56 108 TYR A O 1
ATOM 830 N N . GLY A 1 109 ? -4.229 2.376 7.626 1.00 98.38 109 GLY A N 1
ATOM 831 C CA . GLY A 1 109 ? -2.943 3.020 7.409 1.00 98.38 109 GLY A CA 1
ATOM 832 C C . GLY A 1 109 ? -2.098 2.158 6.489 1.00 98.38 109 GLY A C 1
ATOM 833 O O . GLY A 1 109 ? -1.925 0.969 6.759 1.00 98.38 109 GLY A O 1
ATOM 834 N N . ILE A 1 110 ? -1.578 2.744 5.420 1.00 98.50 110 ILE A N 1
ATOM 835 C CA . ILE A 1 110 ? -0.583 2.112 4.555 1.00 98.50 110 ILE A CA 1
ATOM 836 C C . ILE A 1 110 ? 0.755 2.793 4.814 1.00 98.50 110 ILE A C 1
ATOM 838 O O . ILE A 1 110 ? 0.810 4.018 4.877 1.00 98.50 110 ILE A O 1
ATOM 842 N N . PHE A 1 111 ? 1.811 1.996 4.969 1.00 98.56 111 PHE A N 1
ATOM 843 C CA . PHE A 1 111 ? 3.162 2.454 5.287 1.00 98.56 111 PHE A CA 1
ATOM 844 C C . PHE A 1 111 ? 4.170 1.829 4.330 1.00 98.56 111 PHE A C 1
ATOM 846 O O . PHE A 1 111 ? 4.125 0.615 4.093 1.00 98.56 111 PHE A O 1
ATOM 853 N N . THR A 1 112 ? 5.081 2.644 3.800 1.00 98.44 112 THR A N 1
ATOM 854 C CA . THR A 1 112 ? 6.009 2.237 2.741 1.00 98.44 112 THR A CA 1
ATOM 855 C C . THR A 1 112 ? 7.436 2.705 3.003 1.00 98.44 112 THR A C 1
ATOM 857 O O . THR A 1 112 ? 7.670 3.775 3.565 1.00 98.44 112 THR A O 1
ATOM 860 N N . GLU A 1 113 ? 8.403 1.882 2.588 1.00 97.75 113 GLU A N 1
ATOM 861 C CA . GLU A 1 113 ? 9.837 2.208 2.657 1.00 97.75 113 GLU A CA 1
ATOM 862 C C . GLU A 1 113 ? 10.191 3.452 1.845 1.00 97.75 113 GLU A C 1
ATOM 864 O O . GLU A 1 113 ? 11.005 4.249 2.283 1.00 97.75 113 GLU A O 1
ATOM 869 N N . HIS A 1 114 ? 9.539 3.629 0.697 1.00 96.50 114 HIS A N 1
ATOM 870 C CA . HIS A 1 114 ? 9.772 4.722 -0.243 1.00 96.50 114 HIS A CA 1
ATOM 871 C C . HIS A 1 114 ? 8.503 5.551 -0.436 1.00 96.50 114 HIS A C 1
ATOM 873 O O . HIS A 1 114 ? 7.403 5.083 -0.119 1.00 96.50 114 HIS A O 1
ATOM 879 N N . LEU A 1 115 ? 8.635 6.756 -0.995 1.00 96.44 115 LEU A N 1
ATOM 880 C CA . LEU A 1 115 ? 7.479 7.561 -1.388 1.00 96.44 115 LEU A CA 1
ATOM 881 C C . LEU A 1 115 ? 6.762 6.890 -2.575 1.00 96.44 115 LEU A C 1
ATOM 883 O O . LEU A 1 115 ? 7.386 6.683 -3.619 1.00 96.44 115 LEU A O 1
ATOM 887 N N . PRO A 1 116 ? 5.461 6.566 -2.469 1.00 96.31 116 PRO A N 1
ATOM 888 C CA . PRO A 1 116 ? 4.726 5.905 -3.548 1.00 96.31 116 PRO A CA 1
ATOM 889 C C . PRO A 1 116 ? 4.765 6.663 -4.883 1.00 96.31 116 PRO A C 1
ATOM 891 O O . PRO A 1 116 ? 4.825 6.042 -5.944 1.00 96.31 116 PRO A O 1
ATOM 894 N N . GLU A 1 117 ? 4.813 7.996 -4.837 1.00 94.06 117 GLU A N 1
ATOM 895 C CA . GLU A 1 117 ? 4.870 8.867 -6.013 1.00 94.06 117 GLU A CA 1
ATOM 896 C C . GLU A 1 117 ? 6.148 8.677 -6.855 1.00 94.06 117 GLU A C 1
ATOM 898 O O . GLU A 1 117 ? 6.172 9.024 -8.036 1.00 94.06 117 GLU A O 1
ATOM 903 N N . GLU A 1 118 ? 7.213 8.084 -6.302 1.00 94.88 118 GLU A N 1
ATOM 904 C CA . GLU A 1 118 ? 8.421 7.718 -7.064 1.00 94.88 118 GLU A CA 1
ATOM 905 C C . GLU A 1 118 ? 8.158 6.608 -8.097 1.00 94.88 118 GLU A C 1
ATOM 907 O O . GLU A 1 118 ? 8.941 6.411 -9.036 1.00 94.88 118 GLU A O 1
ATOM 912 N N . PHE A 1 119 ? 7.033 5.908 -7.938 1.00 96.25 119 PHE A N 1
ATOM 913 C CA . PHE A 1 119 ? 6.585 4.794 -8.761 1.00 96.25 119 PHE A CA 1
ATOM 914 C C . PHE A 1 119 ? 5.313 5.122 -9.553 1.00 96.25 119 PHE A C 1
ATOM 916 O O . PHE A 1 119 ? 4.661 4.208 -10.052 1.00 96.25 119 PHE A O 1
ATOM 923 N N . GLU A 1 120 ? 4.960 6.400 -9.707 1.00 93.88 120 GLU A N 1
ATOM 924 C CA . GLU A 1 120 ? 3.830 6.834 -10.531 1.00 93.88 120 GLU A CA 1
ATOM 925 C C . GLU A 1 120 ? 4.308 7.420 -11.862 1.00 93.88 120 GLU A C 1
ATO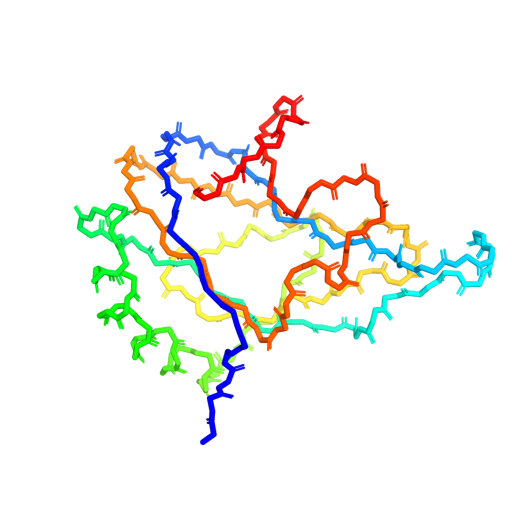M 927 O O . GLU A 1 120 ? 5.101 8.363 -11.919 1.00 93.88 120 GLU A O 1
ATOM 932 N N . PHE A 1 121 ? 3.814 6.862 -12.966 1.00 93.50 121 PHE A N 1
ATOM 933 C CA . PHE A 1 121 ? 4.019 7.408 -14.304 1.00 93.50 121 PHE A CA 1
ATOM 934 C C . PHE A 1 121 ? 2.738 8.043 -14.848 1.00 93.50 121 PHE A C 1
ATOM 936 O O . PHE A 1 121 ? 2.753 9.204 -15.260 1.00 93.50 121 PHE A O 1
ATOM 9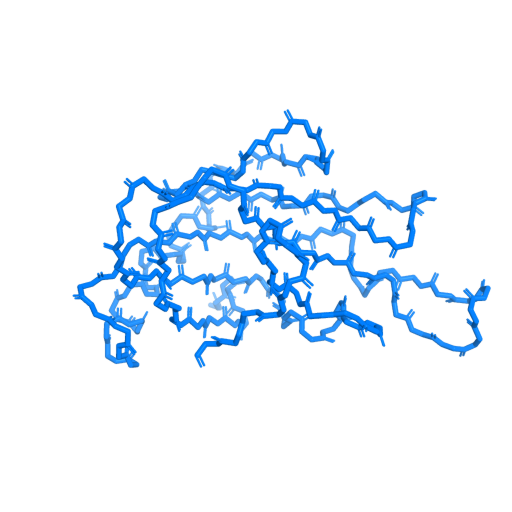43 N N . ASP A 1 122 ? 1.642 7.287 -14.863 1.00 90.81 122 ASP A N 1
ATOM 944 C CA . ASP A 1 122 ? 0.344 7.724 -15.387 1.00 90.81 122 ASP A CA 1
ATOM 945 C C . ASP A 1 122 ? -0.875 7.175 -14.625 1.00 90.81 122 ASP A C 1
ATOM 947 O O . ASP A 1 122 ? -2.002 7.517 -14.988 1.00 90.81 122 ASP A O 1
ATOM 951 N N . ALA A 1 123 ? -0.664 6.375 -13.576 1.00 87.81 123 ALA A N 1
ATOM 952 C CA . ALA A 1 123 ? -1.704 5.838 -12.701 1.00 87.81 123 ALA A CA 1
ATOM 953 C C . ALA A 1 123 ? -1.326 6.012 -11.224 1.00 87.81 123 ALA A C 1
ATOM 955 O O . ALA A 1 123 ? -0.138 6.042 -10.893 1.00 87.81 123 ALA A O 1
ATOM 956 N N . HIS A 1 124 ? -2.340 6.109 -10.357 1.00 93.69 124 HIS A N 1
ATOM 957 C CA . HIS A 1 124 ? -2.137 6.230 -8.918 1.00 93.69 124 HIS A CA 1
ATOM 958 C C . HIS A 1 124 ? -1.661 4.911 -8.291 1.00 93.69 124 HIS A C 1
ATOM 960 O O . HIS A 1 124 ? -1.997 3.821 -8.766 1.00 93.69 124 HIS A O 1
ATOM 966 N N . TYR A 1 125 ? -0.905 4.992 -7.196 1.00 96.00 125 TYR A N 1
ATOM 967 C CA . TYR A 1 125 ? -0.381 3.813 -6.499 1.00 96.00 125 TYR A CA 1
ATOM 968 C C . TYR A 1 125 ? -1.463 2.941 -5.842 1.00 96.00 125 TYR A C 1
ATOM 970 O O . TYR A 1 125 ? -1.217 1.756 -5.616 1.00 96.00 125 TYR A O 1
ATOM 978 N N . LEU A 1 126 ? -2.652 3.472 -5.533 1.00 97.44 126 LEU A N 1
ATOM 979 C CA . LEU A 1 126 ? -3.757 2.705 -4.953 1.00 97.44 126 LEU A CA 1
ATOM 980 C C . LEU A 1 126 ? -5.024 2.836 -5.797 1.00 97.44 126 LEU A C 1
ATOM 982 O O . LEU A 1 126 ? -5.538 3.935 -6.000 1.00 97.44 126 LEU A O 1
ATOM 986 N N . ILE A 1 127 ? -5.561 1.692 -6.224 1.00 95.94 127 ILE A N 1
ATOM 987 C CA . ILE A 1 127 ? -6.799 1.621 -7.006 1.00 95.94 127 ILE A CA 1
ATOM 988 C C . ILE A 1 127 ? -7.776 0.566 -6.471 1.00 95.94 127 ILE A C 1
ATOM 990 O O . ILE A 1 127 ? -7.381 -0.422 -5.837 1.00 95.94 127 ILE A O 1
ATOM 994 N N . ASP A 1 128 ? -9.063 0.754 -6.768 1.00 95.31 128 ASP A N 1
ATOM 995 C CA . ASP A 1 128 ? -10.116 -0.246 -6.550 1.00 95.31 128 ASP A CA 1
ATOM 996 C C . ASP A 1 128 ? -10.227 -1.276 -7.698 1.00 95.31 128 ASP A C 1
ATOM 998 O O . ASP A 1 128 ? -9.514 -1.223 -8.702 1.00 95.31 128 ASP A O 1
ATOM 1002 N N . GLU A 1 129 ? -11.165 -2.223 -7.573 1.00 90.88 129 GLU A N 1
ATOM 1003 C CA . GLU A 1 129 ? -11.468 -3.241 -8.597 1.00 90.88 129 GLU A CA 1
ATOM 1004 C C . GLU A 1 129 ? -11.879 -2.643 -9.952 1.00 90.88 129 GLU A C 1
ATOM 1006 O O . GLU A 1 129 ? -11.682 -3.258 -11.002 1.00 90.88 129 GLU A O 1
ATOM 1011 N N . GLY A 1 130 ? -12.466 -1.446 -9.939 1.00 92.06 130 GLY A N 1
ATOM 1012 C CA . GLY A 1 130 ? -12.861 -0.710 -11.133 1.00 92.06 130 GLY A CA 1
ATOM 1013 C C . GLY A 1 130 ? -11.710 0.040 -11.802 1.00 92.06 130 GLY A C 1
ATOM 1014 O O . GLY A 1 130 ? -11.913 0.570 -12.896 1.00 92.06 130 GLY A O 1
ATOM 1015 N N . GLY A 1 131 ? -10.528 0.075 -11.179 1.00 91.88 131 GLY A N 1
ATOM 1016 C CA . GLY A 1 131 ? -9.391 0.874 -11.619 1.00 91.88 131 GLY A CA 1
ATOM 1017 C C . GLY A 1 131 ? -9.533 2.361 -11.303 1.00 91.88 131 GLY A C 1
ATOM 1018 O O . GLY A 1 131 ? -8.922 3.173 -11.992 1.00 91.88 131 GLY A O 1
ATOM 1019 N N . ASN A 1 132 ? -10.368 2.726 -10.326 1.00 94.75 132 ASN A N 1
ATOM 1020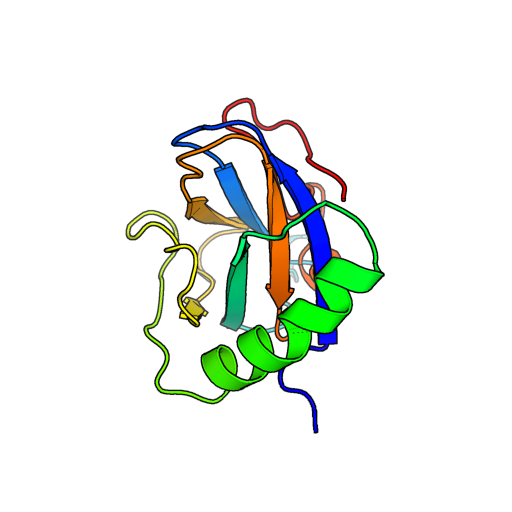 C CA . ASN A 1 132 ? -10.469 4.105 -9.860 1.00 94.75 132 ASN A CA 1
ATOM 1021 C C . ASN A 1 132 ? -9.389 4.379 -8.813 1.00 94.75 132 ASN A C 1
ATOM 1023 O O . ASN A 1 132 ? -9.202 3.563 -7.907 1.00 94.75 132 ASN A O 1
ATOM 1027 N N . ASP A 1 133 ? -8.749 5.541 -8.920 1.00 95.69 133 ASP A N 1
ATOM 1028 C CA . ASP A 1 133 ? -7.779 6.031 -7.942 1.00 95.69 133 ASP A CA 1
ATOM 1029 C C . ASP A 1 133 ? -8.433 6.208 -6.564 1.00 95.69 133 ASP A C 1
ATOM 1031 O O . ASP A 1 133 ? -9.571 6.682 -6.448 1.00 95.69 133 ASP A O 1
ATOM 1035 N N . ILE A 1 134 ? -7.699 5.830 -5.519 1.00 95.75 134 ILE A N 1
ATOM 1036 C CA . ILE A 1 134 ? -8.080 6.037 -4.124 1.00 95.75 134 ILE A CA 1
ATOM 1037 C C . ILE A 1 134 ? -7.021 6.912 -3.464 1.00 95.75 134 ILE A C 1
ATOM 1039 O O . ILE A 1 134 ? -5.948 6.427 -3.116 1.00 95.75 134 ILE A O 1
ATOM 1043 N N . ASP A 1 135 ? -7.362 8.178 -3.251 1.00 92.19 135 ASP A N 1
ATOM 1044 C CA . ASP A 1 135 ? -6.554 9.108 -2.465 1.00 92.19 135 ASP A CA 1
ATOM 1045 C C . ASP A 1 135 ? -6.788 8.916 -0.947 1.00 92.19 135 ASP A C 1
ATOM 1047 O O . ASP A 1 135 ? -7.884 8.499 -0.542 1.00 92.19 135 ASP A O 1
ATOM 1051 N N . PRO A 1 136 ? -5.791 9.235 -0.100 1.00 87.81 136 PRO A N 1
ATOM 1052 C CA . PRO A 1 136 ? -5.947 9.289 1.356 1.00 87.81 136 PRO A CA 1
ATOM 1053 C C . PRO A 1 136 ? -6.808 10.466 1.857 1.00 87.81 136 PRO A C 1
ATOM 1055 O O . PRO A 1 136 ? -6.805 11.552 1.227 1.00 87.81 136 PRO A O 1
#